Protein AF-A0A1M7GK44-F1 (afdb_monomer)

Secondary structure (DSSP, 8-state):
-----HHHHHHHS-TTTTTTTTS-TTPEE-SSTTSSB-HHHHHTS-HHHHHTT-SEE-GGGG----

Sequence (66 aa):
MKKLSRLILRNINGDNISICNGCPSHIMYGPGPEYGGTCENYFALPDYCRSKNCVGVSIYCFGDQK

Radius of gyration: 16.23 Å; Cα contacts (8 Å, |Δi|>4): 69; chains: 1; bounding box: 50×25×29 Å

Structure (mmCIF, N/CA/C/O backbone):
data_AF-A0A1M7GK44-F1
#
_entry.id   AF-A0A1M7GK44-F1
#
loop_
_atom_site.group_PDB
_atom_site.id
_atom_site.type_symbol
_atom_site.label_atom_id
_atom_site.label_alt_id
_atom_site.label_comp_id
_atom_site.label_asym_id
_atom_site.label_entity_id
_atom_site.label_seq_id
_atom_site.pdbx_PDB_ins_code
_atom_site.Cartn_x
_atom_site.Cartn_y
_atom_site.Cartn_z
_atom_site.occupancy
_atom_site.B_iso_or_equiv
_atom_site.auth_seq_id
_atom_site.auth_comp_id
_atom_site.auth_asym_id
_atom_site.auth_atom_id
_atom_site.pdbx_PDB_model_num
ATOM 1 N N . MET A 1 1 ? 43.157 -6.534 7.884 1.00 48.88 1 MET A N 1
ATOM 2 C CA . MET A 1 1 ? 41.710 -6.389 7.598 1.00 48.88 1 MET A CA 1
ATOM 3 C C . MET A 1 1 ? 41.529 -6.019 6.130 1.00 48.88 1 MET A C 1
ATOM 5 O O . MET A 1 1 ? 42.033 -4.981 5.721 1.00 48.88 1 MET A O 1
ATOM 9 N N . LYS A 1 2 ? 40.903 -6.879 5.312 1.00 51.84 2 LYS A N 1
ATOM 10 C CA . LYS A 1 2 ? 40.666 -6.601 3.883 1.00 51.84 2 LYS A CA 1
ATOM 11 C C . LYS A 1 2 ? 39.472 -5.644 3.759 1.00 51.84 2 LYS A C 1
ATO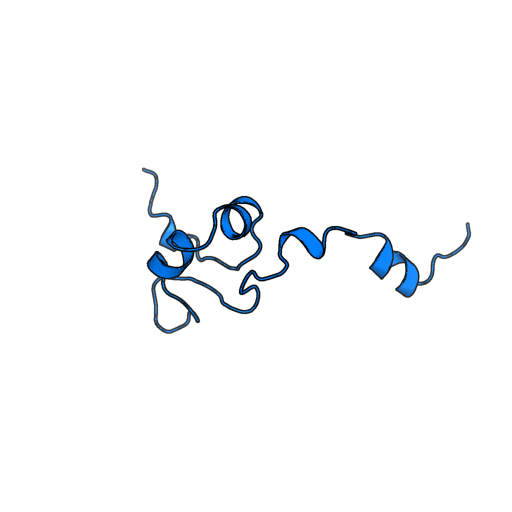M 13 O O . LYS A 1 2 ? 38.371 -5.998 4.166 1.00 51.84 2 LYS A O 1
ATOM 18 N N . LYS A 1 3 ? 39.692 -4.430 3.239 1.00 57.53 3 LYS A N 1
ATOM 19 C CA . LYS A 1 3 ? 38.623 -3.463 2.936 1.00 57.53 3 LYS A CA 1
ATOM 20 C C . LYS A 1 3 ? 37.749 -4.041 1.822 1.00 57.53 3 LYS A C 1
ATOM 22 O O . LYS A 1 3 ? 38.149 -4.039 0.661 1.00 57.53 3 LYS A O 1
ATOM 27 N N . LEU A 1 4 ? 36.573 -4.549 2.180 1.00 59.75 4 LEU A N 1
ATOM 28 C CA . LEU A 1 4 ? 35.523 -4.844 1.211 1.00 59.75 4 LEU A CA 1
ATOM 29 C C . LEU A 1 4 ? 35.142 -3.538 0.510 1.00 59.75 4 LEU A C 1
ATOM 31 O O . LEU A 1 4 ? 34.829 -2.536 1.155 1.00 59.75 4 LEU A O 1
ATOM 35 N N . SER A 1 5 ? 35.231 -3.535 -0.818 1.00 62.16 5 SER A N 1
ATOM 36 C CA . SER A 1 5 ? 34.824 -2.388 -1.625 1.00 62.16 5 SER A CA 1
ATOM 37 C C . SER A 1 5 ? 33.330 -2.125 -1.415 1.00 62.16 5 SER A C 1
ATOM 39 O O . SER A 1 5 ? 32.555 -3.070 -1.257 1.00 62.16 5 SER A O 1
ATOM 41 N N . ARG A 1 6 ? 32.900 -0.856 -1.431 1.00 59.59 6 ARG A N 1
ATOM 42 C CA . ARG A 1 6 ? 31.485 -0.456 -1.246 1.00 59.59 6 ARG A CA 1
ATOM 43 C C . ARG A 1 6 ? 30.530 -1.178 -2.212 1.00 59.59 6 ARG A C 1
ATOM 45 O O . ARG A 1 6 ? 29.373 -1.405 -1.884 1.00 59.59 6 ARG A O 1
ATOM 52 N N . LEU A 1 7 ? 31.052 -1.599 -3.364 1.00 55.81 7 LEU A N 1
ATOM 53 C CA . LEU A 1 7 ? 30.377 -2.444 -4.350 1.00 55.81 7 LEU A CA 1
ATOM 54 C C . LEU A 1 7 ? 29.980 -3.827 -3.809 1.00 55.81 7 LEU A C 1
ATOM 56 O O . LEU A 1 7 ? 28.901 -4.309 -4.125 1.00 55.81 7 LEU A O 1
ATOM 60 N N . ILE A 1 8 ? 30.809 -4.440 -2.961 1.00 55.22 8 ILE A N 1
ATOM 61 C CA . ILE A 1 8 ? 30.526 -5.756 -2.373 1.00 55.22 8 ILE A CA 1
ATOM 62 C C . ILE A 1 8 ? 29.529 -5.617 -1.212 1.00 55.22 8 ILE A C 1
ATOM 64 O O . ILE A 1 8 ? 28.635 -6.442 -1.075 1.00 55.22 8 ILE A O 1
ATOM 68 N N . LEU A 1 9 ? 29.591 -4.523 -0.443 1.00 55.16 9 LEU A N 1
ATOM 69 C CA . LEU A 1 9 ? 28.572 -4.189 0.567 1.00 55.16 9 LEU A CA 1
ATOM 70 C C . LEU A 1 9 ? 27.168 -4.012 -0.032 1.00 55.16 9 LEU A C 1
ATOM 72 O O . LEU A 1 9 ? 26.186 -4.342 0.628 1.00 55.16 9 LEU A O 1
ATOM 76 N N . ARG A 1 10 ? 27.066 -3.545 -1.283 1.00 51.78 10 ARG A N 1
ATOM 77 C CA . ARG A 1 10 ? 25.786 -3.441 -1.997 1.00 51.78 10 ARG A CA 1
ATOM 78 C C . ARG A 1 10 ? 25.157 -4.814 -2.279 1.00 51.78 10 ARG A C 1
ATOM 80 O O . ARG A 1 10 ? 23.940 -4.908 -2.286 1.00 51.78 10 ARG A O 1
ATOM 87 N N . ASN A 1 11 ? 25.973 -5.859 -2.442 1.00 52.81 11 ASN A N 1
ATOM 88 C CA . ASN A 1 11 ? 25.511 -7.238 -2.645 1.00 52.81 11 ASN A CA 1
ATOM 89 C C . ASN A 1 11 ? 25.377 -8.043 -1.341 1.00 52.81 11 ASN A C 1
ATOM 91 O O . ASN A 1 11 ? 24.818 -9.132 -1.363 1.00 52.81 11 ASN A O 1
ATOM 95 N N . ILE A 1 12 ? 25.888 -7.541 -0.211 1.00 55.75 12 ILE A N 1
ATOM 96 C CA . ILE A 1 12 ? 25.812 -8.233 1.090 1.00 55.75 12 ILE A CA 1
ATOM 97 C C . ILE A 1 12 ? 24.549 -7.840 1.879 1.00 55.75 12 ILE A C 1
ATOM 99 O O . ILE A 1 12 ? 24.143 -8.564 2.782 1.00 55.75 12 ILE A O 1
ATOM 103 N N . ASN A 1 13 ? 23.861 -6.758 1.503 1.00 51.78 13 ASN A N 1
ATOM 104 C CA . ASN A 1 13 ? 22.588 -6.375 2.112 1.00 51.78 13 ASN A CA 1
ATOM 105 C C . ASN A 1 13 ? 21.413 -6.688 1.181 1.00 51.78 13 ASN A C 1
ATOM 107 O O . ASN A 1 13 ? 20.963 -5.835 0.421 1.00 51.78 13 ASN A O 1
ATOM 111 N N . GLY A 1 14 ? 20.904 -7.915 1.303 1.00 46.91 14 GLY A N 1
ATOM 112 C CA . GLY A 1 14 ? 19.549 -8.270 0.891 1.00 46.91 14 GLY A CA 1
ATOM 113 C C . GLY A 1 14 ? 19.445 -8.952 -0.465 1.00 46.91 14 GLY A C 1
ATOM 114 O O . GLY A 1 14 ? 18.859 -8.395 -1.388 1.00 46.91 14 GLY A O 1
ATOM 115 N N . ASP A 1 15 ? 19.862 -10.216 -0.546 1.00 44.75 15 ASP A N 1
ATOM 116 C CA . ASP A 1 15 ? 19.379 -11.168 -1.561 1.00 44.75 15 ASP A CA 1
ATOM 117 C C . ASP A 1 15 ? 17.902 -11.546 -1.302 1.00 44.75 15 ASP A C 1
ATOM 119 O O . ASP A 1 15 ? 17.502 -12.698 -1.182 1.00 44.75 15 ASP A O 1
ATOM 123 N N . ASN A 1 16 ? 17.084 -10.513 -1.102 1.00 50.19 16 ASN A N 1
ATOM 124 C CA . ASN A 1 16 ? 15.647 -10.586 -0.918 1.00 50.19 16 ASN A CA 1
ATOM 125 C C . ASN A 1 16 ? 14.917 -9.546 -1.774 1.00 50.19 16 ASN A C 1
ATOM 127 O O . ASN A 1 16 ? 13.754 -9.221 -1.541 1.00 50.19 16 ASN A O 1
ATOM 131 N N . ILE A 1 17 ? 15.605 -9.048 -2.807 1.00 53.34 17 ILE A N 1
ATOM 132 C CA . ILE A 1 17 ? 15.036 -8.223 -3.880 1.00 53.34 17 ILE A CA 1
ATOM 133 C C . ILE A 1 17 ? 13.846 -8.951 -4.539 1.00 53.34 17 ILE A C 1
ATOM 135 O O . ILE A 1 17 ? 12.955 -8.307 -5.082 1.00 53.34 17 ILE A O 1
ATOM 139 N N . SER A 1 18 ? 13.761 -10.283 -4.415 1.00 61.06 18 SER A N 1
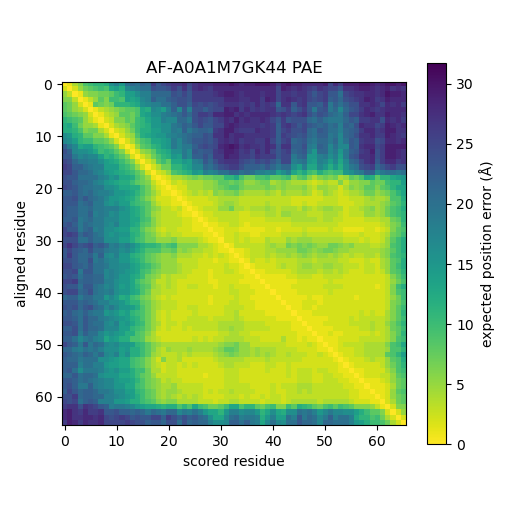ATOM 140 C CA . SER A 1 18 ? 12.653 -11.068 -4.956 1.00 61.06 18 SER A CA 1
ATOM 141 C C . SER A 1 18 ? 11.324 -10.963 -4.204 1.00 61.06 18 SER A C 1
ATOM 143 O O . SER A 1 18 ? 10.297 -11.226 -4.822 1.00 61.06 18 SER A O 1
ATOM 145 N N . ILE A 1 19 ? 11.284 -10.623 -2.910 1.00 71.62 19 ILE A N 1
ATOM 146 C CA . ILE A 1 19 ? 10.006 -10.661 -2.168 1.00 71.62 19 ILE A CA 1
ATOM 147 C C . ILE A 1 19 ? 9.073 -9.522 -2.579 1.00 71.62 19 ILE A C 1
ATOM 149 O O . ILE A 1 19 ? 7.859 -9.698 -2.606 1.00 71.62 19 ILE A O 1
ATOM 153 N N . CYS A 1 20 ? 9.637 -8.368 -2.925 1.00 77.50 20 CYS A N 1
ATOM 154 C CA . CYS A 1 20 ? 8.870 -7.205 -3.358 1.00 77.50 20 CYS A CA 1
ATOM 155 C C . CYS A 1 20 ? 8.731 -7.112 -4.884 1.00 77.50 20 CYS A C 1
ATOM 157 O O . CYS A 1 20 ? 8.177 -6.131 -5.382 1.00 77.50 20 CYS A O 1
ATOM 159 N N . ASN A 1 21 ? 9.228 -8.103 -5.637 1.00 80.69 21 ASN A N 1
ATOM 160 C CA . ASN A 1 21 ? 9.093 -8.112 -7.091 1.00 80.69 21 ASN A CA 1
ATOM 161 C C . ASN A 1 21 ? 7.606 -8.117 -7.480 1.00 80.69 21 ASN A C 1
ATOM 163 O O . ASN A 1 21 ? 6.820 -8.939 -7.011 1.00 80.69 21 ASN A O 1
ATOM 167 N N . GLY A 1 22 ? 7.221 -7.159 -8.325 1.00 81.19 22 GLY A N 1
ATOM 168 C CA . GLY A 1 22 ? 5.833 -6.939 -8.738 1.00 81.19 22 GLY A CA 1
ATOM 169 C C . GLY A 1 22 ? 5.011 -6.042 -7.805 1.00 81.19 22 GLY A C 1
ATOM 170 O O . GLY A 1 22 ? 3.909 -5.655 -8.181 1.00 81.19 22 GLY A O 1
ATOM 171 N N . CYS A 1 23 ? 5.527 -5.653 -6.633 1.00 88.56 23 CYS A N 1
ATOM 172 C CA . CYS A 1 23 ? 4.873 -4.639 -5.808 1.00 88.56 23 CYS A CA 1
ATOM 173 C C . CYS A 1 23 ? 5.164 -3.228 -6.349 1.00 88.56 23 CYS A C 1
ATOM 175 O O . CYS A 1 23 ? 6.297 -2.941 -6.748 1.00 88.56 23 CYS A O 1
ATOM 177 N N . PRO A 1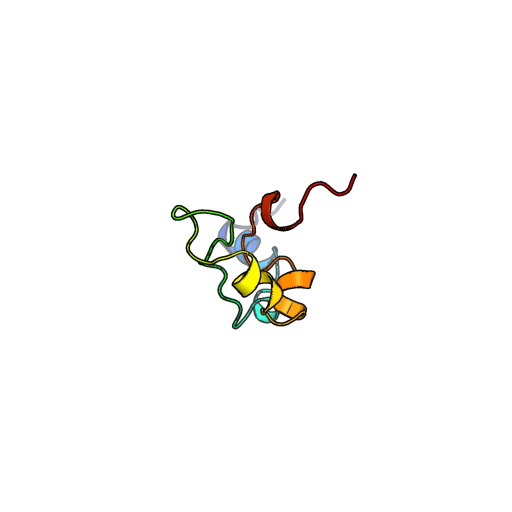 24 ? 4.190 -2.306 -6.308 1.00 87.75 24 PRO A N 1
ATOM 178 C CA . PRO A 1 24 ? 4.372 -0.919 -6.732 1.00 87.75 24 PRO A CA 1
ATOM 179 C C . PRO A 1 24 ? 5.139 -0.106 -5.674 1.00 87.75 24 PRO A C 1
ATOM 181 O O . PRO A 1 24 ? 4.585 0.764 -5.009 1.00 87.75 24 PRO A O 1
ATOM 184 N N . SER A 1 25 ? 6.432 -0.387 -5.512 1.00 85.50 25 SER A N 1
ATOM 185 C CA . SER A 1 25 ? 7.299 0.226 -4.490 1.00 85.50 25 SER A CA 1
ATOM 186 C C . SER A 1 25 ? 7.545 1.728 -4.679 1.00 85.50 25 SER A C 1
ATOM 188 O O . SER A 1 25 ? 7.954 2.407 -3.742 1.00 85.50 25 SER A O 1
ATOM 190 N N . HIS A 1 26 ? 7.285 2.255 -5.876 1.00 85.38 26 HIS A N 1
ATOM 191 C CA . HIS A 1 26 ? 7.409 3.678 -6.201 1.00 85.38 26 HIS A CA 1
ATOM 192 C C . HIS A 1 26 ? 6.168 4.500 -5.817 1.00 85.38 26 HIS A C 1
ATOM 194 O O . HIS A 1 26 ? 6.213 5.727 -5.877 1.00 85.38 26 HIS A O 1
ATOM 200 N N . ILE A 1 27 ? 5.061 3.845 -5.451 1.00 87.38 27 ILE A N 1
ATOM 201 C CA . ILE A 1 27 ? 3.820 4.510 -5.057 1.00 87.38 27 ILE A CA 1
ATOM 202 C C . ILE A 1 27 ? 3.798 4.638 -3.536 1.00 87.38 27 ILE A C 1
ATOM 204 O O . ILE A 1 27 ? 3.997 3.656 -2.817 1.00 87.38 27 ILE A O 1
ATOM 208 N N . MET A 1 28 ? 3.522 5.849 -3.050 1.00 90.69 28 MET A N 1
ATOM 209 C CA . MET A 1 28 ? 3.132 6.060 -1.659 1.00 90.69 28 MET A CA 1
ATOM 210 C C . MET A 1 28 ? 1.614 6.129 -1.560 1.00 90.69 28 MET A C 1
ATOM 212 O O . MET A 1 28 ? 0.981 6.866 -2.316 1.00 90.69 28 MET A O 1
ATOM 216 N N . TYR A 1 29 ? 1.053 5.372 -0.625 1.00 93.75 29 TYR A N 1
ATOM 217 C CA . TYR A 1 29 ? -0.376 5.305 -0.362 1.00 93.75 29 TYR A CA 1
ATOM 218 C C . TYR A 1 29 ? -0.740 6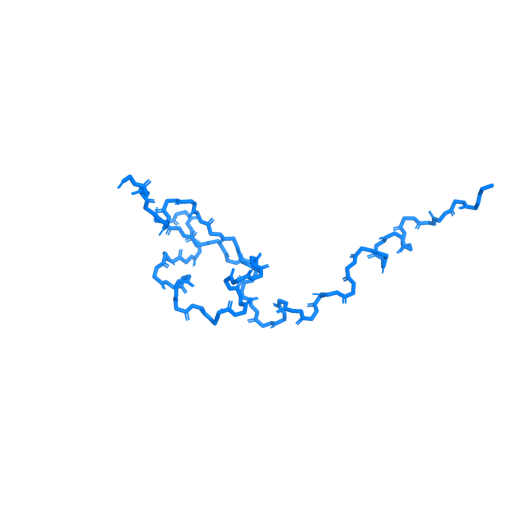.159 0.846 1.00 93.75 29 TYR A C 1
ATOM 220 O O . TYR A 1 29 ? -0.060 6.098 1.868 1.00 93.75 29 TYR A O 1
ATOM 228 N N . GLY A 1 30 ? -1.818 6.928 0.769 1.00 92.06 30 GLY A N 1
ATOM 229 C CA . GLY A 1 30 ? -2.229 7.778 1.879 1.00 92.06 30 GLY A CA 1
ATOM 230 C C . GLY A 1 30 ? -3.571 8.465 1.662 1.00 92.06 30 GLY A C 1
ATOM 231 O O . GLY A 1 30 ? -4.156 8.367 0.579 1.00 92.06 30 GLY A O 1
ATOM 232 N N . PRO A 1 31 ? -4.091 9.136 2.700 1.00 86.25 31 PRO A N 1
ATOM 233 C CA . PRO A 1 31 ? -5.296 9.936 2.589 1.00 86.25 31 PRO A CA 1
ATOM 234 C C . PRO A 1 31 ? -4.922 11.338 2.102 1.00 86.25 31 PRO A C 1
ATOM 236 O O . PRO A 1 31 ? -4.536 12.187 2.897 1.00 86.25 31 PRO A O 1
ATOM 239 N N . GLY A 1 32 ? -5.014 11.571 0.794 1.00 85.12 32 GLY A N 1
ATOM 240 C CA . GLY A 1 32 ? -4.806 12.901 0.223 1.00 85.12 32 GLY A CA 1
ATOM 241 C C . GLY A 1 32 ? -4.253 12.890 -1.203 1.00 85.12 32 GLY A C 1
ATOM 242 O O 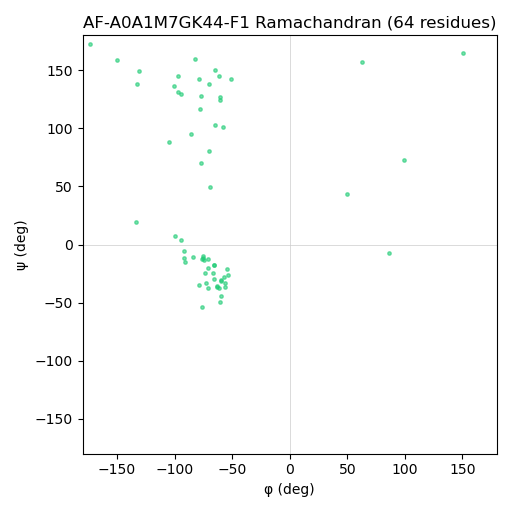. GLY A 1 32 ? -3.787 11.852 -1.679 1.00 85.12 32 GLY A O 1
ATOM 243 N N . PRO A 1 33 ? -4.319 14.035 -1.904 1.00 86.00 33 PRO A N 1
ATOM 244 C CA . PRO A 1 33 ? -3.812 14.181 -3.267 1.00 86.00 33 PRO A CA 1
ATOM 245 C C . PRO A 1 33 ? -2.277 14.175 -3.362 1.00 86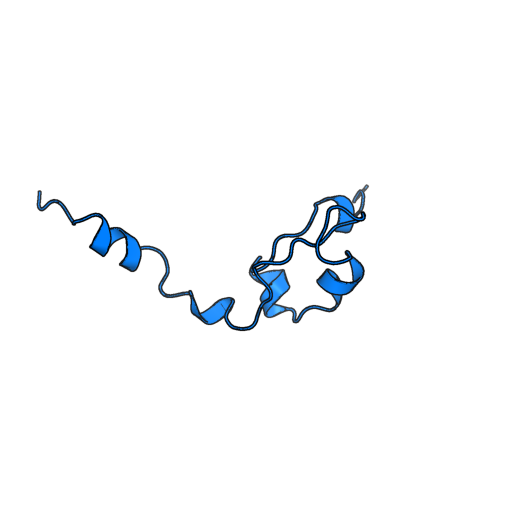.00 33 PRO A C 1
ATOM 247 O O . PRO A 1 33 ? -1.741 14.074 -4.461 1.00 86.00 33 PRO A O 1
ATOM 250 N N . GLU A 1 34 ? -1.556 14.294 -2.244 1.00 87.06 34 GLU A N 1
ATOM 251 C CA . GLU A 1 34 ? -0.093 14.213 -2.194 1.00 87.06 34 GLU A CA 1
ATOM 252 C C . GLU A 1 34 ? 0.448 12.780 -2.345 1.00 87.06 34 GLU A C 1
ATOM 254 O O . GLU A 1 34 ? 1.644 12.587 -2.573 1.00 87.06 34 GLU A O 1
ATOM 259 N N . TYR A 1 35 ? -0.423 11.775 -2.234 1.00 89.38 35 TYR A N 1
ATOM 260 C CA . TYR A 1 35 ? -0.083 10.364 -2.369 1.00 89.38 35 TYR A CA 1
ATOM 261 C C . TYR A 1 35 ? -0.382 9.857 -3.784 1.00 89.38 35 TYR A C 1
ATOM 263 O O . TYR A 1 35 ? -1.360 10.246 -4.416 1.00 89.38 35 TYR A O 1
ATOM 271 N N . GLY A 1 36 ? 0.449 8.937 -4.281 1.00 88.38 36 GLY A N 1
ATOM 272 C CA . GLY A 1 36 ? 0.251 8.305 -5.591 1.00 88.38 36 GLY A CA 1
ATOM 273 C C . GLY A 1 36 ? -0.857 7.243 -5.603 1.00 88.38 36 GLY A C 1
ATOM 274 O O . GLY A 1 36 ? -1.255 6.787 -6.672 1.00 88.38 36 GLY A O 1
ATOM 275 N N . GL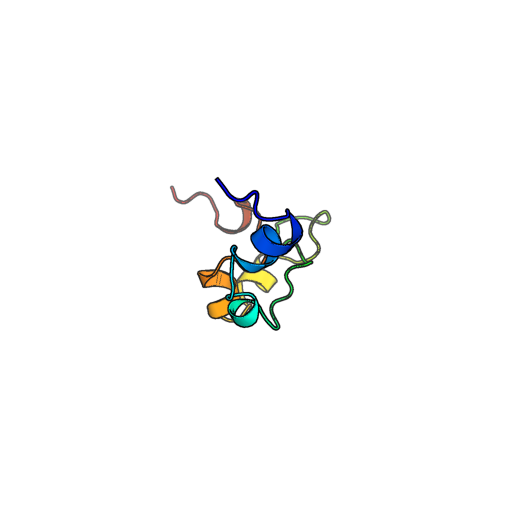Y A 1 37 ? -1.350 6.834 -4.431 1.00 90.31 37 GLY A N 1
ATOM 276 C CA . GLY A 1 37 ? -2.464 5.904 -4.280 1.00 90.31 37 GLY A CA 1
ATOM 277 C C . GLY A 1 37 ? -3.270 6.165 -3.008 1.00 90.31 37 GLY A C 1
ATOM 278 O O . GLY A 1 37 ? -2.781 6.767 -2.054 1.00 90.31 37 GLY A O 1
ATOM 279 N N . THR A 1 38 ? -4.514 5.689 -2.982 1.00 92.88 38 THR A N 1
ATOM 280 C CA . THR A 1 38 ? -5.402 5.807 -1.816 1.00 92.88 38 THR A CA 1
ATOM 281 C C . THR A 1 38 ? -5.118 4.716 -0.781 1.00 92.88 38 THR A C 1
ATOM 283 O O . THR A 1 38 ? -4.574 3.659 -1.103 1.00 92.88 38 THR A O 1
ATOM 286 N N . CYS A 1 39 ? -5.533 4.919 0.470 1.00 92.31 39 CYS A N 1
ATOM 287 C CA . CYS A 1 39 ? -5.465 3.868 1.492 1.00 92.31 39 CYS A CA 1
ATOM 288 C C . CYS A 1 39 ? -6.209 2.586 1.071 1.00 92.31 39 CYS A C 1
ATOM 290 O O . CYS A 1 39 ? -5.732 1.484 1.323 1.00 92.31 39 CYS A O 1
ATOM 292 N N . GLU A 1 40 ? -7.336 2.717 0.369 1.00 91.88 40 GLU A N 1
ATOM 293 C CA . GLU A 1 40 ? -8.100 1.590 -0.184 1.00 91.88 40 GLU A CA 1
ATOM 294 C C . GLU A 1 40 ? -7.263 0.767 -1.169 1.00 91.88 40 GLU A C 1
ATOM 296 O O . GLU A 1 40 ? -7.219 -0.459 -1.067 1.00 91.88 40 GLU A O 1
ATOM 301 N N . ASN A 1 41 ? -6.521 1.432 -2.062 1.00 92.19 41 ASN A N 1
ATOM 302 C CA . ASN A 1 41 ? -5.629 0.754 -3.000 1.00 92.19 41 ASN A CA 1
ATOM 303 C C . ASN A 1 41 ? -4.510 0.002 -2.274 1.00 92.19 41 ASN A C 1
ATOM 305 O O . ASN A 1 41 ? -4.148 -1.091 -2.702 1.00 92.19 41 ASN A O 1
ATOM 309 N N . TYR A 1 42 ? -3.993 0.545 -1.166 1.00 91.44 42 TYR A N 1
ATOM 310 C CA . TYR A 1 42 ? -3.033 -0.170 -0.325 1.00 91.44 42 TYR A CA 1
ATOM 311 C C . TYR A 1 42 ? -3.638 -1.458 0.237 1.00 91.44 42 TYR A C 1
ATOM 313 O O . TYR A 1 42 ? -3.029 -2.516 0.099 1.00 91.44 42 TYR A O 1
ATOM 321 N N . PHE A 1 43 ? -4.8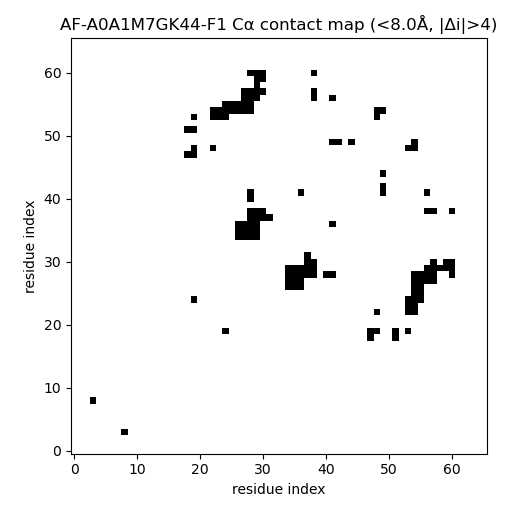39 -1.404 0.824 1.00 90.88 43 PHE A N 1
ATOM 322 C CA . PHE A 1 43 ? -5.507 -2.588 1.380 1.00 90.88 43 PHE A CA 1
ATOM 323 C C . PHE A 1 43 ? -5.926 -3.610 0.315 1.00 90.88 43 PHE A C 1
ATOM 325 O O . PHE A 1 43 ? -5.995 -4.799 0.621 1.00 90.88 43 PHE A O 1
ATOM 332 N N . ALA A 1 44 ? -6.128 -3.175 -0.929 1.00 92.56 44 ALA A N 1
ATOM 333 C CA . ALA A 1 44 ? -6.361 -4.051 -2.073 1.00 92.56 44 ALA A CA 1
ATOM 334 C C . ALA A 1 44 ? -5.086 -4.747 -2.591 1.00 92.56 44 ALA A C 1
ATOM 336 O O . ALA A 1 44 ? -5.185 -5.681 -3.390 1.00 92.56 44 ALA A O 1
ATOM 337 N N . LEU A 1 45 ? -3.886 -4.332 -2.158 1.00 89.94 45 LEU A N 1
ATOM 338 C CA . LEU A 1 45 ? -2.649 -4.997 -2.563 1.00 89.94 45 LEU A CA 1
ATOM 339 C C . LEU A 1 45 ? -2.588 -6.435 -2.031 1.00 89.94 45 LEU A C 1
ATOM 341 O O . LEU A 1 45 ? -3.063 -6.716 -0.919 1.00 89.94 45 LEU A O 1
ATOM 345 N N . PRO A 1 46 ? -1.904 -7.330 -2.766 1.00 89.88 46 PRO A N 1
ATOM 346 C CA . PRO A 1 46 ? -1.596 -8.662 -2.274 1.00 89.88 46 PRO A CA 1
ATOM 347 C C . PRO A 1 46 ? -0.943 -8.624 -0.889 1.00 89.88 46 PRO A C 1
ATOM 349 O O . PRO A 1 46 ? -0.098 -7.766 -0.609 1.00 89.88 46 PRO A O 1
ATOM 352 N N . ASP A 1 47 ? -1.286 -9.594 -0.038 1.00 87.94 47 ASP A N 1
ATOM 353 C CA . ASP A 1 47 ? -0.787 -9.654 1.342 1.00 87.94 47 ASP A CA 1
ATOM 354 C C . ASP A 1 47 ? 0.740 -9.652 1.411 1.00 87.94 47 ASP A C 1
ATOM 356 O O . ASP A 1 47 ? 1.308 -9.061 2.325 1.00 87.94 47 ASP A O 1
ATOM 360 N N . TYR A 1 48 ? 1.424 -10.242 0.425 1.00 86.44 48 TYR A N 1
ATOM 361 C CA . TYR A 1 48 ? 2.885 -10.247 0.391 1.00 86.44 48 TYR A CA 1
ATOM 362 C C . TYR A 1 48 ? 3.476 -8.833 0.258 1.00 86.44 48 TYR A C 1
ATOM 364 O O . TYR A 1 48 ? 4.483 -8.546 0.900 1.00 86.44 48 TYR A O 1
ATOM 372 N N . CYS A 1 49 ? 2.830 -7.925 -0.485 1.00 87.12 49 CYS A N 1
ATOM 373 C CA . CYS A 1 49 ? 3.283 -6.538 -0.614 1.00 87.12 49 CYS A CA 1
ATOM 374 C C . CYS A 1 49 ? 3.068 -5.741 0.678 1.00 87.12 49 CYS A C 1
ATOM 376 O O . CYS A 1 49 ? 3.917 -4.925 1.044 1.00 87.12 49 CYS A O 1
ATOM 378 N N . ARG A 1 50 ? 1.955 -5.996 1.379 1.00 87.25 50 ARG A N 1
ATOM 379 C CA . ARG A 1 50 ? 1.613 -5.332 2.646 1.00 87.25 50 ARG A CA 1
ATOM 380 C C . ARG A 1 50 ? 2.431 -5.871 3.820 1.00 87.25 50 ARG A C 1
ATOM 382 O O . ARG A 1 50 ? 3.116 -5.117 4.496 1.00 87.25 50 ARG A O 1
ATOM 389 N N . SER A 1 51 ? 2.427 -7.188 4.026 1.00 83.00 51 SER A N 1
ATOM 390 C CA . SER A 1 51 ? 3.106 -7.882 5.135 1.00 83.00 51 SER A CA 1
ATOM 391 C C . SER A 1 51 ? 4.617 -7.649 5.159 1.00 83.00 51 SER A C 1
ATOM 393 O O . SER A 1 51 ? 5.237 -7.662 6.222 1.00 83.00 51 SER A O 1
ATOM 395 N N . LYS A 1 52 ? 5.220 -7.446 3.985 1.00 81.38 52 LYS A N 1
ATOM 396 C CA . LYS A 1 52 ? 6.664 -7.257 3.834 1.00 81.38 52 LYS A CA 1
ATOM 397 C C . LYS A 1 52 ? 7.063 -5.789 3.700 1.00 81.38 52 LYS A C 1
ATOM 399 O O . LYS A 1 52 ? 8.238 -5.523 3.469 1.00 81.38 52 LYS A O 1
ATOM 404 N N . ASN A 1 53 ? 6.116 -4.859 3.875 1.00 81.38 53 ASN A N 1
ATOM 405 C CA . ASN A 1 53 ? 6.329 -3.413 3.769 1.00 81.38 53 ASN A CA 1
ATOM 406 C C . ASN A 1 53 ? 7.071 -3.020 2.480 1.00 81.38 53 ASN A C 1
ATOM 408 O O . ASN A 1 53 ? 7.989 -2.205 2.486 1.00 81.38 53 ASN A O 1
ATOM 412 N N . CYS A 1 54 ? 6.677 -3.631 1.362 1.00 86.31 54 CYS A N 1
ATOM 413 C CA . CYS A 1 54 ? 7.296 -3.401 0.056 1.00 86.31 54 CYS A CA 1
ATOM 414 C C . CYS A 1 54 ? 6.891 -2.066 -0.585 1.00 86.31 54 CYS A C 1
ATOM 416 O O . CYS A 1 54 ? 7.436 -1.688 -1.621 1.00 86.31 54 CYS A O 1
ATOM 418 N N . VAL A 1 55 ? 5.898 -1.386 -0.012 1.00 89.44 55 VAL A N 1
ATOM 419 C CA . VAL A 1 55 ? 5.314 -0.141 -0.513 1.00 89.44 55 VAL A CA 1
ATOM 420 C C . VAL A 1 55 ? 5.243 0.878 0.619 1.00 89.44 55 VAL A C 1
ATOM 422 O O . VAL A 1 55 ? 5.089 0.509 1.784 1.00 89.44 55 VAL A O 1
ATOM 425 N N . GLY A 1 56 ? 5.347 2.163 0.284 1.00 90.06 56 GLY A N 1
ATOM 426 C CA . GLY A 1 56 ? 5.163 3.230 1.262 1.00 90.06 56 GLY A CA 1
ATOM 427 C C . GLY A 1 56 ? 3.680 3.433 1.557 1.00 90.06 56 GLY A C 1
ATOM 428 O O . GLY A 1 56 ? 2.899 3.626 0.633 1.00 90.06 56 GLY A O 1
ATOM 429 N N . VAL A 1 57 ? 3.283 3.427 2.825 1.00 92.25 57 VAL A N 1
ATOM 430 C CA . VAL A 1 57 ? 1.908 3.728 3.245 1.00 92.25 57 VAL A CA 1
ATOM 431 C C . VAL A 1 57 ? 1.927 4.712 4.406 1.00 92.25 57 VAL A C 1
ATOM 433 O O . VAL A 1 57 ? 2.756 4.621 5.310 1.00 92.25 57 VAL A O 1
ATOM 436 N N . SER A 1 58 ? 1.025 5.683 4.362 1.00 91.50 58 SER A N 1
ATOM 437 C CA . SER A 1 58 ? 0.845 6.674 5.408 1.00 91.50 58 SER A CA 1
ATOM 438 C C . SER A 1 58 ? 0.239 6.036 6.651 1.00 91.50 58 SER A C 1
ATOM 440 O O . SER A 1 58 ? -0.716 5.264 6.559 1.00 91.50 58 SER A O 1
ATOM 442 N N . ILE A 1 59 ? 0.740 6.411 7.828 1.00 87.88 59 ILE A N 1
ATOM 443 C CA . ILE A 1 59 ? 0.196 5.945 9.113 1.00 87.88 59 ILE A CA 1
ATOM 444 C C . ILE A 1 59 ? -1.294 6.283 9.260 1.00 87.88 59 ILE A C 1
ATOM 446 O O . ILE A 1 59 ? -2.042 5.537 9.884 1.00 87.88 59 ILE A O 1
ATOM 450 N N . TYR A 1 60 ? -1.740 7.360 8.611 1.00 88.75 60 TYR A N 1
ATOM 451 C CA . TYR A 1 60 ? -3.131 7.796 8.615 1.00 88.75 60 TYR A CA 1
ATOM 452 C C . TYR A 1 60 ? -4.075 6.804 7.914 1.00 88.75 60 TYR A C 1
ATOM 454 O O . TYR A 1 60 ? -5.274 6.840 8.165 1.00 88.75 60 TYR A O 1
ATOM 462 N N . CYS A 1 61 ? -3.558 5.882 7.090 1.00 88.06 61 CYS A N 1
ATOM 463 C CA . CYS A 1 61 ? -4.363 4.809 6.499 1.00 88.06 61 CYS A CA 1
ATOM 464 C C . CYS A 1 61 ? -4.809 3.742 7.500 1.00 88.06 61 CYS A C 1
ATOM 466 O O . CYS A 1 61 ? -5.751 3.010 7.211 1.00 88.06 61 CYS A O 1
ATOM 468 N N . PHE A 1 62 ? -4.139 3.619 8.646 1.00 87.06 62 PHE A N 1
ATOM 469 C CA . PHE A 1 62 ? -4.461 2.592 9.638 1.00 87.06 62 PHE A CA 1
ATOM 470 C C . PHE A 1 62 ? -5.465 3.064 10.694 1.00 87.06 62 PHE 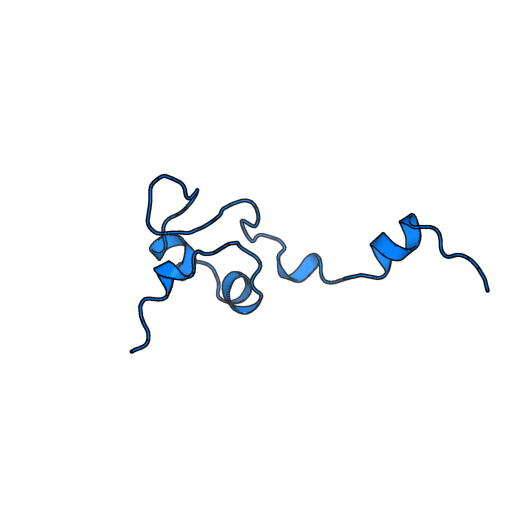A C 1
ATOM 472 O O . PHE A 1 62 ? -5.928 2.236 11.474 1.00 87.06 62 PHE A O 1
ATOM 479 N N . GLY A 1 63 ? -5.841 4.351 10.672 1.00 75.31 63 GLY A N 1
ATOM 480 C CA . GLY A 1 63 ? -6.754 4.963 11.640 1.00 75.31 63 GLY A CA 1
ATOM 481 C C . GLY A 1 63 ? -6.212 4.951 13.076 1.00 75.31 63 GLY A C 1
ATOM 482 O O . GLY A 1 63 ? -5.347 4.153 13.429 1.00 75.31 63 GLY A O 1
ATOM 483 N N . ASP A 1 64 ? -6.707 5.858 13.921 1.00 61.41 64 ASP A N 1
ATOM 484 C CA . ASP A 1 64 ? -6.457 5.837 15.370 1.00 61.41 64 ASP A CA 1
ATOM 485 C C . ASP A 1 64 ? -6.950 4.483 15.920 1.00 61.41 64 ASP A C 1
ATOM 487 O O . ASP A 1 64 ? -8.149 4.276 16.105 1.00 61.41 64 ASP A O 1
ATOM 491 N N . GLN A 1 65 ? -6.037 3.539 16.161 1.00 51.31 65 GLN A N 1
ATOM 492 C CA . GLN A 1 65 ? -6.309 2.390 17.023 1.00 51.31 65 GLN A CA 1
ATOM 493 C C . GLN A 1 65 ? -6.397 2.920 18.459 1.00 51.31 65 GLN A C 1
ATOM 495 O O . GLN A 1 65 ? -5.412 2.899 19.198 1.00 51.31 65 GLN A O 1
ATOM 500 N N . LYS A 1 66 ? -7.553 3.479 18.819 1.00 44.25 66 LYS A N 1
ATOM 501 C CA . LYS A 1 66 ? -7.915 3.807 20.197 1.00 44.25 66 LYS A CA 1
ATOM 502 C C . LYS A 1 66 ? -8.993 2.860 20.692 1.00 44.25 66 LYS A C 1
ATOM 504 O O . LYS A 1 66 ? -9.940 2.607 19.916 1.00 44.25 66 LYS A O 1
#

Organism: NCBI:txid1423959

Solvent-accessible surface area (backbone atoms only — not comparable to full-atom values): 4178 Å² total; per-residue (Å²): 134,86,81,76,52,72,72,57,56,62,67,69,65,59,97,53,67,70,71,40,61,92,43,66,50,89,38,36,21,16,89,55,89,92,32,76,34,42,41,67,59,54,72,69,45,59,63,64,36,60,79,64,60,38,42,47,67,40,74,77,55,70,54,88,91,119

Foldseek 3Di:
DDDDDVVVVVVVPDPPPPLLVPPPAVFEEEPDPVTNHHLVVVVVDDPSCVVVVSHHYDPPSVPPPD

pLDDT: mean 76.68, std 16.32, range [44.25, 93.75]

Mean predicted aligned error: 11.01 Å